Protein AF-A0A2V7HR66-F1 (afdb_monomer_lite)

Radius of gyration: 12.48 Å; chains: 1; bounding box: 23×27×28 Å

Secondary structure (DSSP, 8-state):
--HHHHHHHHHHHHHHHHHHTT-HHHHHHHS--STT-EE--TTPPPEE--

Sequence (50 aa):
MTDDHKAIEEANASFYRAFEALDLRAMEDVWSHGEHVQCVHPGWPLLTGW

Foldseek 3Di:
DDPVVVVVVVLVVQCVVCVVVVPPVSNVVSDDQFQADWDDDVPDDIDGGD

pLDDT: mean 96.42, std 5.67, range [60.78, 98.75]

Structure (mmCIF, N/CA/C/O backbone):
data_AF-A0A2V7HR66-F1
#
_entry.id   AF-A0A2V7HR66-F1
#
loop_
_atom_site.group_PDB
_atom_site.id
_atom_site.type_symbol
_atom_site.label_atom_id
_atom_site.label_alt_id
_atom_site.label_comp_id
_atom_site.label_asym_id
_atom_site.label_entity_id
_atom_site.label_seq_id
_atom_site.pdbx_PDB_ins_code
_atom_site.Cartn_x
_atom_site.Cartn_y
_atom_site.Cartn_z
_atom_site.occupancy
_atom_site.B_iso_or_equiv
_atom_site.auth_seq_id
_atom_site.auth_comp_id
_atom_site.auth_asym_id
_atom_site.auth_atom_id
_atom_site.pdbx_PDB_model_num
ATOM 1 N N . MET A 1 1 ? -10.189 17.430 15.506 1.00 60.78 1 MET A N 1
ATOM 2 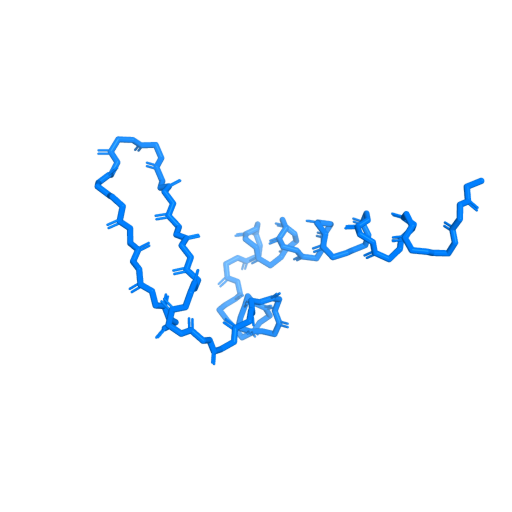C CA . MET A 1 1 ? -9.882 16.305 14.599 1.00 60.78 1 MET A CA 1
ATOM 3 C C . MET A 1 1 ? -11.002 15.298 14.751 1.00 60.78 1 MET A C 1
ATOM 5 O O . MET A 1 1 ? -11.354 15.009 15.890 1.00 60.78 1 MET A O 1
ATOM 9 N N . THR A 1 2 ? -11.618 14.876 13.649 1.00 82.88 2 THR A N 1
ATOM 10 C CA . THR A 1 2 ? -12.668 13.847 13.662 1.00 82.88 2 THR A CA 1
ATOM 11 C C . THR A 1 2 ? -12.057 12.487 13.994 1.00 82.88 2 THR A C 1
ATOM 13 O O . THR A 1 2 ? -10.846 12.309 13.860 1.00 82.88 2 THR A O 1
ATOM 16 N N . ASP A 1 3 ? -12.879 11.551 14.458 1.00 90.69 3 ASP A N 1
ATOM 17 C CA . ASP A 1 3 ? -12.440 10.186 14.770 1.00 90.69 3 ASP A CA 1
ATOM 18 C C . ASP A 1 3 ? -11.846 9.499 13.527 1.00 90.69 3 ASP A C 1
ATOM 20 O O . ASP A 1 3 ? -10.721 9.003 13.556 1.00 90.69 3 ASP A O 1
ATOM 24 N N . ASP A 1 4 ? -12.519 9.658 12.385 1.00 95.69 4 ASP A N 1
ATOM 25 C CA . ASP A 1 4 ? -12.076 9.152 11.082 1.00 95.69 4 ASP A CA 1
ATOM 26 C C . ASP A 1 4 ? -10.669 9.623 10.694 1.00 95.69 4 ASP A C 1
ATOM 28 O O . ASP A 1 4 ? -9.887 8.859 10.136 1.00 95.69 4 ASP A O 1
ATOM 32 N N . HIS A 1 5 ? -10.313 10.875 11.004 1.00 96.69 5 HIS A N 1
ATOM 33 C CA . HIS A 1 5 ? -8.987 11.398 10.672 1.00 96.69 5 HIS A CA 1
ATOM 34 C C . HIS A 1 5 ? -7.888 10.653 11.435 1.00 96.69 5 HIS A C 1
ATOM 36 O O . HIS A 1 5 ? -6.883 10.270 10.844 1.00 96.69 5 HIS A O 1
ATOM 42 N N . LYS A 1 6 ? -8.101 10.398 12.731 1.00 97.12 6 LYS A N 1
ATOM 43 C CA . LYS A 1 6 ? -7.148 9.640 13.550 1.00 97.12 6 LYS A CA 1
ATOM 44 C C . LYS A 1 6 ? -7.054 8.183 13.102 1.00 97.12 6 LYS A C 1
ATOM 46 O O . LYS A 1 6 ? -5.963 7.626 13.089 1.00 97.12 6 LYS A O 1
ATOM 51 N N . ALA A 1 7 ? -8.178 7.579 12.715 1.00 96.69 7 ALA A N 1
ATOM 52 C CA . ALA A 1 7 ? -8.195 6.216 12.190 1.00 96.69 7 ALA A CA 1
ATOM 53 C C . ALA A 1 7 ? -7.362 6.092 10.901 1.00 96.69 7 ALA A C 1
ATOM 55 O O . ALA A 1 7 ? -6.603 5.137 10.746 1.00 96.69 7 ALA A O 1
ATOM 56 N N . ILE A 1 8 ? -7.444 7.086 10.007 1.00 97.12 8 ILE A N 1
ATOM 57 C CA . ILE A 1 8 ? -6.628 7.141 8.784 1.00 97.12 8 ILE A CA 1
ATOM 58 C C . ILE A 1 8 ? -5.137 7.296 9.119 1.00 97.12 8 ILE A C 1
ATOM 60 O O . ILE A 1 8 ? -4.305 6.596 8.539 1.00 97.12 8 ILE A O 1
ATOM 64 N N . GLU A 1 9 ? -4.785 8.179 10.059 1.00 97.94 9 GLU A N 1
ATOM 65 C CA . GLU A 1 9 ? -3.393 8.360 10.498 1.00 97.94 9 GLU A CA 1
ATOM 66 C C . GLU A 1 9 ? -2.801 7.065 11.080 1.00 97.94 9 GLU A C 1
ATOM 68 O O . GLU A 1 9 ? -1.677 6.694 10.736 1.00 97.94 9 GLU A O 1
ATOM 73 N N . GLU A 1 10 ? -3.564 6.339 11.903 1.00 97.81 10 GLU A N 1
ATOM 74 C CA . GLU A 1 10 ? -3.129 5.069 12.499 1.00 97.81 10 GLU A CA 1
ATOM 75 C C . GLU A 1 10 ? -2.972 3.955 11.450 1.00 97.81 10 GLU A C 1
ATOM 77 O O . GLU A 1 10 ? -2.015 3.175 11.513 1.00 97.81 10 GLU A O 1
ATOM 82 N N . ALA A 1 11 ? -3.860 3.892 10.452 1.00 98.00 11 ALA A N 1
ATOM 83 C CA . ALA A 1 11 ? -3.735 2.950 9.339 1.00 98.00 11 ALA A CA 1
ATOM 84 C C . ALA A 1 11 ? -2.445 3.207 8.538 1.00 98.00 11 ALA A C 1
ATOM 86 O O . ALA A 1 11 ? -1.677 2.280 8.272 1.00 98.00 11 ALA A O 1
ATOM 87 N N . ASN A 1 12 ? -2.147 4.475 8.236 1.00 98.50 12 ASN A N 1
ATOM 88 C CA . ASN A 1 12 ? -0.905 4.859 7.566 1.00 98.50 12 ASN A CA 1
ATOM 89 C C . ASN A 1 12 ? 0.339 4.542 8.417 1.00 98.50 12 ASN A C 1
ATOM 91 O O . ASN A 1 12 ? 1.329 4.022 7.904 1.00 98.50 12 ASN A O 1
ATOM 95 N N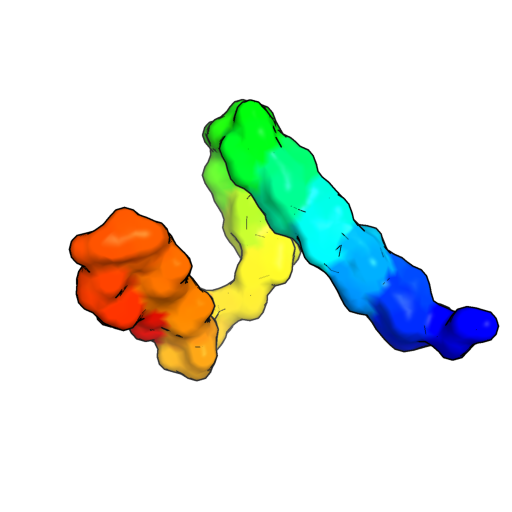 . ALA A 1 13 ? 0.303 4.812 9.725 1.00 98.56 13 ALA A N 1
ATOM 96 C CA . ALA A 1 13 ? 1.399 4.457 10.626 1.00 98.56 13 ALA A CA 1
ATOM 97 C C . ALA A 1 13 ? 1.629 2.936 10.680 1.00 98.56 13 ALA A C 1
ATOM 99 O O . ALA A 1 13 ? 2.769 2.473 10.702 1.00 98.56 13 ALA A O 1
ATOM 100 N N . SER A 1 14 ? 0.556 2.145 10.661 1.00 98.62 14 SER A N 1
ATOM 101 C CA . SER A 1 14 ? 0.627 0.680 10.644 1.00 98.62 14 SER A CA 1
ATOM 102 C C . SER A 1 14 ? 1.241 0.140 9.352 1.00 98.62 14 SER A C 1
ATOM 104 O O . SER A 1 14 ? 2.101 -0.736 9.432 1.00 98.62 14 SER A O 1
ATOM 106 N N . PHE A 1 15 ? 0.909 0.728 8.196 1.00 98.69 15 PHE A N 1
ATOM 107 C CA . PHE A 1 15 ? 1.552 0.415 6.915 1.00 98.69 15 PHE A CA 1
ATOM 108 C C . PHE A 1 15 ? 3.079 0.560 6.990 1.00 98.69 15 PHE A C 1
ATOM 110 O O . PHE A 1 15 ? 3.813 -0.386 6.698 1.00 98.69 15 PHE A O 1
ATOM 117 N N . TYR A 1 16 ? 3.569 1.726 7.423 1.00 98.62 16 TYR A N 1
ATOM 118 C CA . TYR A 1 16 ? 5.011 1.978 7.468 1.00 98.62 16 TYR A CA 1
ATOM 119 C C . TYR A 1 16 ? 5.724 1.146 8.537 1.00 98.62 16 TYR A C 1
ATOM 121 O O . TYR A 1 16 ? 6.813 0.650 8.267 1.00 98.62 16 TYR A O 1
ATOM 129 N N . ARG A 1 17 ? 5.100 0.893 9.697 1.00 98.75 17 ARG A N 1
ATOM 130 C CA . ARG A 1 17 ? 5.661 -0.025 10.706 1.00 98.75 17 ARG A CA 1
ATOM 131 C C . ARG A 1 17 ? 5.843 -1.442 10.156 1.00 98.75 17 ARG A C 1
ATOM 133 O O . ARG A 1 17 ? 6.902 -2.033 10.351 1.00 98.75 17 ARG A O 1
ATOM 140 N N . ALA A 1 18 ? 4.839 -1.981 9.463 1.00 98.75 18 ALA A N 1
ATOM 141 C CA . ALA A 1 18 ? 4.925 -3.305 8.845 1.00 98.75 18 ALA A CA 1
ATOM 142 C C . ALA A 1 18 ? 6.004 -3.351 7.749 1.00 98.75 18 ALA A C 1
ATOM 144 O O . ALA A 1 18 ? 6.779 -4.306 7.675 1.00 98.75 18 ALA A O 1
ATOM 145 N N . PHE A 1 19 ? 6.096 -2.289 6.940 1.00 98.38 19 PHE A N 1
ATOM 146 C CA . PHE A 1 19 ? 7.108 -2.154 5.893 1.00 98.38 19 PHE A CA 1
ATOM 147 C C . PHE A 1 19 ? 8.533 -2.120 6.469 1.00 98.38 19 PHE A C 1
ATOM 149 O O . PHE A 1 19 ? 9.396 -2.871 6.018 1.00 98.38 19 PHE A O 1
ATOM 156 N N . GLU A 1 20 ? 8.785 -1.285 7.482 1.00 98.62 20 GLU A N 1
ATOM 157 C CA . GLU A 1 20 ? 10.090 -1.163 8.149 1.00 98.62 20 GLU A CA 1
ATOM 158 C C . GLU A 1 20 ? 10.523 -2.467 8.830 1.00 98.62 20 GLU A C 1
ATOM 160 O O . GLU A 1 20 ? 11.707 -2.808 8.826 1.00 98.62 20 GLU A O 1
ATOM 165 N N . ALA A 1 21 ? 9.566 -3.215 9.384 1.00 98.56 21 ALA A N 1
ATOM 166 C CA . ALA A 1 21 ? 9.812 -4.497 10.032 1.00 98.56 21 ALA A CA 1
ATOM 167 C C . ALA A 1 21 ? 9.998 -5.669 9.051 1.00 98.56 21 ALA A C 1
ATOM 169 O O . ALA A 1 21 ? 10.362 -6.762 9.488 1.00 98.56 21 ALA A O 1
ATOM 170 N N . LEU A 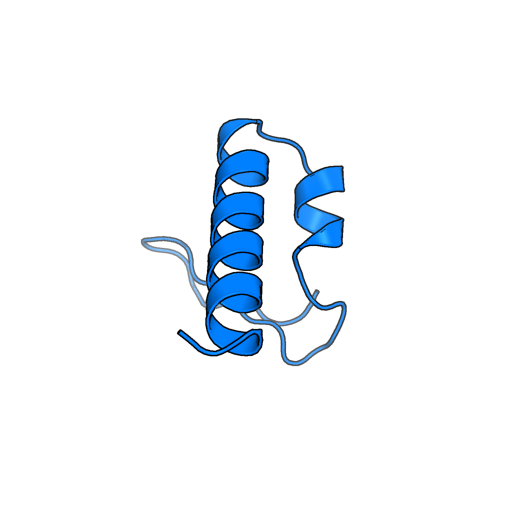1 22 ? 9.747 -5.467 7.750 1.00 98.31 22 LEU A N 1
ATOM 171 C CA . LEU A 1 22 ? 9.655 -6.536 6.747 1.00 98.31 22 LEU A CA 1
ATOM 172 C C . LEU A 1 22 ? 8.653 -7.641 7.147 1.00 98.31 22 LEU A C 1
ATOM 174 O O . LEU A 1 22 ? 8.853 -8.818 6.836 1.00 98.31 22 LEU A O 1
ATOM 178 N N . ASP A 1 23 ? 7.575 -7.273 7.848 1.00 98.56 23 ASP A N 1
ATOM 179 C CA . ASP A 1 23 ? 6.565 -8.215 8.332 1.00 98.56 23 ASP A CA 1
ATOM 180 C C . ASP A 1 23 ? 5.404 -8.324 7.338 1.00 98.56 23 ASP A C 1
ATOM 182 O O . ASP A 1 23 ? 4.508 -7.480 7.285 1.00 98.56 23 ASP A O 1
ATOM 186 N N . LEU A 1 24 ? 5.418 -9.401 6.551 1.00 97.19 24 LEU A N 1
ATOM 187 C CA . LEU A 1 24 ? 4.385 -9.664 5.551 1.00 97.19 24 LEU A CA 1
ATOM 188 C C . LEU A 1 24 ? 3.008 -9.947 6.158 1.00 97.19 24 LEU A C 1
ATOM 190 O O . LEU A 1 24 ? 2.014 -9.614 5.526 1.00 97.19 24 LEU A O 1
ATOM 194 N N . ARG A 1 25 ? 2.930 -10.520 7.368 1.00 97.88 25 ARG A N 1
ATOM 195 C CA . ARG A 1 25 ? 1.636 -10.800 8.011 1.00 97.88 25 ARG A CA 1
ATOM 196 C C . ARG A 1 25 ? 0.991 -9.509 8.494 1.00 97.88 25 ARG A C 1
ATOM 198 O O . ARG A 1 25 ? -0.179 -9.275 8.236 1.00 97.88 25 ARG A O 1
ATOM 205 N N . ALA A 1 26 ? 1.782 -8.637 9.118 1.00 97.88 26 ALA A N 1
ATOM 206 C CA . ALA A 1 26 ? 1.301 -7.314 9.503 1.00 97.88 26 ALA A CA 1
ATOM 207 C C . ALA A 1 26 ? 0.928 -6.462 8.277 1.00 97.88 26 ALA A C 1
ATOM 209 O O . ALA A 1 26 ? -0.031 -5.699 8.329 1.00 97.88 26 ALA A O 1
ATOM 210 N N . MET A 1 27 ? 1.665 -6.593 7.168 1.00 97.94 27 MET A N 1
ATOM 211 C CA . MET A 1 27 ? 1.318 -5.922 5.914 1.00 97.94 27 MET A CA 1
ATOM 212 C C . MET A 1 27 ? -0.000 -6.460 5.336 1.00 97.94 27 MET A C 1
ATOM 214 O O . MET A 1 27 ? -0.818 -5.671 4.878 1.00 97.94 27 MET A O 1
ATOM 218 N N . GLU A 1 28 ? -0.241 -7.772 5.403 1.00 97.06 28 GLU A N 1
ATOM 219 C CA . GLU A 1 28 ? -1.494 -8.404 4.966 1.00 97.06 28 GLU A CA 1
ATOM 220 C C . GLU A 1 28 ? -2.736 -7.868 5.684 1.00 97.06 28 GLU A C 1
ATOM 222 O O . GLU A 1 28 ? -3.766 -7.680 5.038 1.00 97.06 28 GLU A O 1
ATOM 227 N N . ASP A 1 29 ? -2.621 -7.535 6.970 1.00 96.75 29 ASP A N 1
ATOM 228 C CA . ASP A 1 29 ? -3.719 -6.964 7.758 1.00 96.75 29 ASP A CA 1
ATOM 229 C C . ASP A 1 29 ? -4.032 -5.495 7.405 1.00 96.75 29 ASP A C 1
ATOM 231 O O . ASP A 1 29 ? -5.129 -5.005 7.677 1.00 96.75 29 ASP A O 1
ATOM 235 N N . VAL A 1 30 ? -3.072 -4.762 6.828 1.00 97.25 30 VAL A N 1
ATOM 236 C CA . VAL A 1 30 ? -3.230 -3.334 6.496 1.00 97.25 30 VAL A CA 1
ATOM 237 C C . VAL A 1 30 ? -4.001 -3.134 5.193 1.00 97.25 30 VAL A C 1
ATOM 239 O O . VAL A 1 30 ? -4.743 -2.159 5.049 1.00 97.25 30 VAL A O 1
ATOM 242 N N . TRP A 1 31 ? -3.806 -4.020 4.222 1.00 97.38 31 TRP A N 1
ATOM 243 C CA . TRP A 1 31 ? -4.395 -3.874 2.898 1.00 97.38 31 TRP A CA 1
ATOM 244 C C . TRP A 1 31 ? -5.780 -4.517 2.807 1.00 97.38 31 TRP A C 1
ATOM 246 O O . TRP A 1 31 ? -6.073 -5.549 3.400 1.00 97.38 31 TRP A O 1
ATOM 256 N N . SER A 1 32 ? -6.639 -3.915 1.987 1.00 97.38 32 SER A N 1
ATOM 257 C CA . SER A 1 32 ? -7.915 -4.516 1.588 1.00 97.38 32 SER A CA 1
ATOM 258 C C . SER A 1 32 ? -7.678 -5.739 0.690 1.00 97.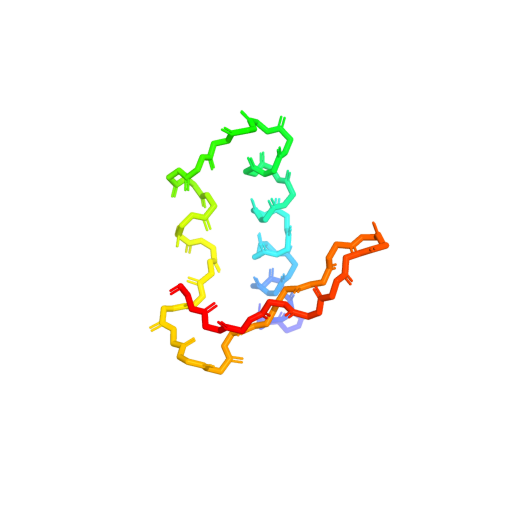38 32 SER A C 1
ATOM 260 O O . SER A 1 32 ? -6.792 -5.722 -0.158 1.00 97.38 32 SER A O 1
ATOM 262 N N . HIS A 1 33 ? -8.488 -6.792 0.813 1.00 96.81 33 HIS A N 1
ATOM 263 C CA . HIS A 1 33 ? -8.366 -8.002 -0.019 1.00 96.81 33 HIS A CA 1
ATOM 264 C C . HIS A 1 33 ? -9.337 -7.955 -1.203 1.00 96.81 33 HIS A C 1
ATOM 266 O O . HIS A 1 33 ? -10.311 -8.705 -1.263 1.00 96.81 33 HIS A O 1
ATOM 272 N N . GLY A 1 34 ? -9.119 -7.024 -2.135 1.00 97.31 34 GLY A N 1
ATOM 273 C CA . GLY A 1 34 ? -10.005 -6.845 -3.285 1.00 97.31 34 GLY A CA 1
ATOM 274 C C . GLY A 1 34 ? -9.289 -6.471 -4.578 1.00 97.31 34 GLY A C 1
ATOM 275 O O . GLY A 1 34 ? -8.253 -5.820 -4.570 1.00 97.31 34 GLY A O 1
ATOM 276 N N . GLU A 1 35 ? -9.918 -6.797 -5.709 1.00 97.19 35 GLU A N 1
ATOM 277 C CA . GLU A 1 35 ? -9.420 -6.526 -7.074 1.00 97.19 35 GLU A CA 1
ATOM 278 C C . GLU A 1 35 ? -9.139 -5.038 -7.362 1.00 97.19 35 GLU A C 1
ATOM 280 O O . GLU A 1 35 ? -8.418 -4.690 -8.292 1.00 97.19 35 GLU A O 1
ATOM 285 N N . HIS A 1 36 ? -9.724 -4.137 -6.568 1.00 96.50 36 HIS A N 1
ATOM 286 C CA . HIS A 1 36 ? -9.543 -2.692 -6.701 1.00 96.50 36 HIS A CA 1
ATOM 287 C C . HIS A 1 36 ? -8.243 -2.177 -6.066 1.00 96.50 36 HIS A C 1
ATOM 289 O O . HIS A 1 36 ? -7.934 -0.994 -6.209 1.00 96.50 36 HIS A O 1
ATOM 295 N N . VAL A 1 37 ? -7.506 -3.021 -5.340 1.00 97.94 37 VAL A N 1
ATOM 296 C CA . VAL A 1 37 ? -6.245 -2.634 -4.707 1.00 97.94 37 VAL A CA 1
ATOM 297 C C . VAL A 1 37 ? -5.165 -2.391 -5.752 1.00 97.94 37 VAL A C 1
ATOM 299 O O . VAL A 1 37 ? -5.103 -3.051 -6.788 1.00 97.94 37 VAL A O 1
ATOM 302 N N . GLN A 1 38 ? -4.338 -1.382 -5.493 1.00 97.81 38 GLN A N 1
ATOM 303 C CA . GLN A 1 38 ? -3.305 -0.914 -6.402 1.00 97.81 38 GLN A CA 1
ATOM 304 C C . GLN A 1 38 ? -2.041 -0.551 -5.626 1.00 97.81 38 GLN A C 1
ATOM 306 O O . GLN A 1 38 ? -2.113 0.127 -4.602 1.00 97.81 38 GLN A O 1
ATOM 311 N N . CYS A 1 39 ? -0.881 -0.955 -6.141 1.00 97.50 39 CYS A N 1
ATOM 312 C CA . CYS A 1 39 ? 0.420 -0.600 -5.580 1.00 97.50 39 CYS A CA 1
ATOM 313 C C . CYS A 1 39 ? 1.378 -0.164 -6.693 1.00 97.50 39 CYS A C 1
ATOM 315 O O . CYS A 1 39 ? 1.452 -0.782 -7.756 1.00 97.50 39 CYS A O 1
ATOM 317 N N . VAL A 1 40 ? 2.117 0.919 -6.448 1.00 97.88 40 VAL A N 1
ATOM 318 C CA . VAL A 1 40 ? 3.153 1.423 -7.355 1.00 97.88 40 VAL A CA 1
ATOM 319 C C . VAL A 1 40 ? 4.408 1.688 -6.542 1.00 97.88 40 VAL A C 1
ATOM 321 O O . VAL A 1 40 ? 4.460 2.615 -5.734 1.00 97.88 40 VAL A O 1
ATOM 324 N N . HIS A 1 41 ? 5.440 0.885 -6.780 1.00 97.62 41 HIS A N 1
ATOM 325 C CA . HIS A 1 41 ? 6.769 1.156 -6.247 1.00 97.62 41 HIS A CA 1
ATOM 326 C C . HIS A 1 41 ? 7.548 2.102 -7.172 1.00 97.62 41 HIS A C 1
ATOM 328 O O . HIS A 1 41 ? 7.292 2.134 -8.381 1.00 97.62 41 HIS A O 1
ATOM 334 N N . PRO A 1 42 ? 8.526 2.862 -6.648 1.00 98.25 42 PRO A N 1
ATOM 335 C CA . PRO A 1 42 ? 9.368 3.720 -7.474 1.00 98.25 42 PRO A CA 1
ATOM 336 C C . PRO A 1 42 ? 10.035 2.942 -8.620 1.00 98.25 42 PRO A C 1
ATOM 338 O O . PRO A 1 42 ? 10.837 2.039 -8.395 1.00 98.25 42 PRO A O 1
ATOM 341 N N . GLY A 1 43 ? 9.691 3.299 -9.860 1.00 97.94 43 GLY A N 1
ATOM 342 C CA . GLY A 1 43 ? 10.233 2.680 -11.075 1.00 97.94 43 GLY A CA 1
ATOM 343 C C . GLY A 1 43 ? 9.558 1.376 -11.519 1.00 97.94 43 GLY A C 1
ATOM 344 O O . GLY A 1 43 ? 9.993 0.797 -12.512 1.00 97.94 43 GLY A O 1
ATOM 345 N N . TRP A 1 44 ? 8.516 0.909 -10.826 1.00 97.75 44 TRP A N 1
ATOM 346 C CA . TRP A 1 44 ? 7.768 -0.297 -11.197 1.00 97.75 44 TRP A CA 1
ATOM 347 C C . TRP A 1 44 ? 6.504 0.045 -12.002 1.00 97.75 44 TRP A C 1
ATOM 349 O O . TRP A 1 44 ? 5.957 1.141 -11.852 1.00 97.75 44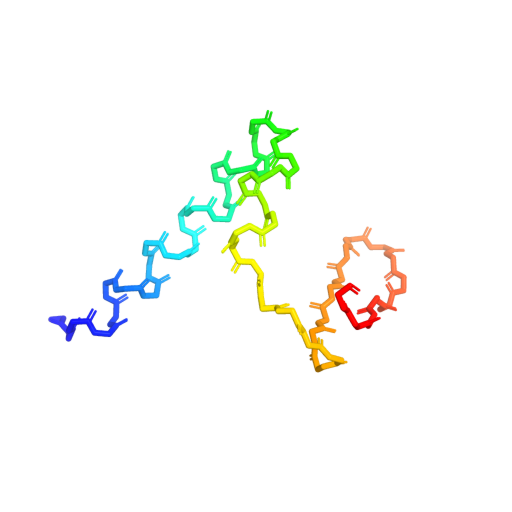 TRP A O 1
ATOM 359 N N . PRO A 1 45 ? 6.010 -0.877 -12.853 1.00 97.62 45 PRO A N 1
ATOM 360 C CA . PRO A 1 45 ? 4.655 -0.781 -13.385 1.00 97.62 45 PRO A CA 1
ATOM 361 C C . PRO A 1 45 ? 3.616 -0.913 -12.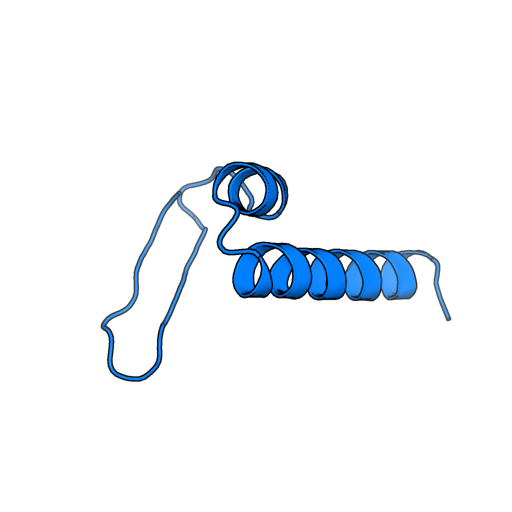261 1.00 97.62 45 PRO A C 1
ATOM 363 O O . PRO A 1 45 ? 3.913 -1.391 -11.166 1.00 97.62 45 PRO A O 1
ATOM 366 N N . LEU A 1 46 ? 2.382 -0.502 -12.553 1.00 97.56 46 LEU A N 1
ATOM 367 C CA . LEU A 1 46 ? 1.247 -0.666 -11.649 1.00 97.56 46 LEU A CA 1
ATOM 368 C C . LEU A 1 46 ? 0.996 -2.149 -11.341 1.00 97.56 46 LEU A C 1
ATOM 370 O O . LEU A 1 46 ? 0.858 -2.956 -12.260 1.00 97.56 46 LEU A O 1
ATOM 374 N N . LEU A 1 47 ? 0.881 -2.469 -10.054 1.00 97.81 47 LEU A N 1
ATOM 375 C CA . LEU A 1 47 ? 0.354 -3.738 -9.560 1.00 97.81 47 LEU A CA 1
ATOM 376 C C . LEU A 1 47 ? -1.128 -3.558 -9.221 1.00 97.81 47 LEU A C 1
ATOM 378 O O . LEU A 1 47 ? -1.507 -2.529 -8.659 1.00 97.81 47 LEU A O 1
ATOM 382 N N . THR A 1 48 ? -1.955 -4.541 -9.570 1.00 97.88 48 THR A N 1
ATOM 383 C CA . THR A 1 48 ? -3.411 -4.517 -9.363 1.00 97.88 48 THR A CA 1
ATOM 384 C C . THR A 1 48 ? -3.888 -5.807 -8.717 1.00 97.88 48 THR A C 1
ATOM 386 O O . THR A 1 48 ? -3.429 -6.878 -9.115 1.00 97.88 48 THR A O 1
ATOM 389 N N . GLY A 1 49 ? -4.853 -5.695 -7.810 1.00 96.50 49 GLY A N 1
ATOM 390 C CA . GLY A 1 49 ? -5.353 -6.802 -7.003 1.00 96.50 49 GLY A CA 1
ATOM 391 C C . GLY A 1 49 ? -4.594 -6.959 -5.684 1.00 96.50 49 GLY A C 1
ATOM 392 O O . GLY A 1 49 ? -3.612 -6.253 -5.431 1.00 96.50 49 GLY A O 1
ATOM 393 N N . TRP A 1 50 ? -5.109 -7.863 -4.852 1.00 91.94 50 TRP A N 1
ATOM 394 C CA . TRP A 1 50 ? -4.461 -8.363 -3.639 1.00 91.94 50 TRP A CA 1
ATOM 395 C C . TRP A 1 50 ? -3.696 -9.650 -3.952 1.00 91.94 50 TRP A C 1
ATOM 397 O O . TRP A 1 50 ? -4.310 -10.538 -4.590 1.00 91.94 50 TRP A O 1
#